Protein AF-A0A813X454-F1 (afdb_monomer)

Secondary structure (DSSP, 8-state):
--B--TT-EEEEEETTEEEEEE--TT-EEEETTEEEE-GGGTTPBTT-EEEEETTEEEEE-HHHHHHHHSPP----TT--S-STT----HHHHB-S-HHHHHHHHHTT--HHHHHHHHHHTBTTGGG-

Organism: NCBI:txid433720

Radius of gyration: 19.15 Å; Cα contacts (8 Å, |Δi|>4): 149; chains: 1; bounding box: 45×25×52 Å

Mean predicted aligned error: 7.12 Å

Structure (mmCIF, N/CA/C/O backbone):
data_AF-A0A813X454-F1
#
_entry.id   AF-A0A813X454-F1
#
loop_
_atom_site.group_PDB
_atom_site.id
_atom_site.type_symbol
_atom_site.label_atom_id
_atom_site.label_alt_id
_atom_site.label_comp_id
_atom_site.label_asym_id
_atom_site.label_entity_id
_atom_site.label_seq_id
_atom_site.pdbx_PDB_ins_code
_atom_site.Cartn_x
_atom_site.Cartn_y
_atom_site.Cartn_z
_atom_site.occupancy
_atom_site.B_iso_or_equiv
_atom_site.auth_seq_id
_atom_site.auth_comp_id
_atom_site.auth_asym_id
_atom_site.auth_atom_id
_atom_site.pdbx_PDB_model_num
ATOM 1 N N . MET A 1 1 ? -26.165 -0.621 9.685 1.00 60.69 1 MET A N 1
ATOM 2 C CA . MET A 1 1 ? -25.047 -1.576 9.517 1.00 60.69 1 MET A CA 1
ATOM 3 C C . MET A 1 1 ? -24.257 -1.606 10.811 1.00 60.69 1 MET A C 1
ATOM 5 O O . MET A 1 1 ? -24.179 -0.567 11.456 1.00 60.69 1 MET A O 1
ATOM 9 N N . ALA A 1 2 ? -23.759 -2.770 11.229 1.00 81.25 2 ALA A N 1
ATOM 10 C CA . ALA A 1 2 ? -22.902 -2.858 12.408 1.00 81.25 2 ALA A CA 1
ATOM 11 C C . ALA A 1 2 ? -21.580 -2.125 12.134 1.00 81.25 2 ALA A C 1
ATOM 13 O O . ALA A 1 2 ? -21.045 -2.217 11.028 1.00 81.25 2 ALA A O 1
ATOM 14 N N . THR A 1 3 ? -21.100 -1.370 13.117 1.00 92.00 3 THR A N 1
ATOM 15 C CA . THR A 1 3 ? -19.813 -0.673 13.068 1.00 92.00 3 THR A CA 1
ATOM 16 C C . THR A 1 3 ? -18.837 -1.329 14.030 1.00 92.00 3 THR A C 1
ATOM 18 O O . THR A 1 3 ? -19.251 -1.891 15.047 1.00 92.00 3 THR A O 1
ATOM 21 N N . PHE A 1 4 ? -17.547 -1.253 13.716 1.00 93.31 4 PHE A N 1
ATOM 22 C CA . PHE A 1 4 ? -16.503 -1.814 14.564 1.00 93.31 4 PHE A CA 1
ATOM 23 C C . PHE A 1 4 ? -16.272 -0.980 15.827 1.00 93.31 4 PHE A C 1
ATOM 25 O O . PHE A 1 4 ? -16.259 0.253 15.783 1.00 93.31 4 PHE A O 1
ATOM 32 N N . LYS A 1 5 ? -16.032 -1.649 16.954 1.00 94.00 5 LYS A N 1
ATOM 33 C CA . LYS A 1 5 ? -15.680 -1.042 18.243 1.00 94.00 5 LYS A CA 1
ATOM 34 C C . LYS A 1 5 ? -14.314 -1.525 18.727 1.00 94.00 5 LYS A C 1
ATOM 36 O O . LYS A 1 5 ? -13.760 -2.506 18.234 1.00 94.00 5 LYS A O 1
ATOM 41 N N . ASP A 1 6 ? -13.763 -0.827 19.719 1.00 94.50 6 ASP A N 1
ATOM 42 C CA . ASP A 1 6 ? -12.558 -1.300 20.406 1.00 94.50 6 ASP A CA 1
ATOM 43 C C . ASP A 1 6 ? -12.820 -2.660 21.071 1.00 94.50 6 ASP A C 1
ATOM 45 O O . ASP A 1 6 ? -13.810 -2.836 21.780 1.00 94.50 6 ASP A O 1
ATOM 49 N N . GLY A 1 7 ? -11.924 -3.618 20.838 1.00 94.06 7 GLY A N 1
ATOM 50 C CA . GLY A 1 7 ? -12.016 -4.985 21.341 1.00 94.06 7 GLY A CA 1
ATOM 51 C C . GLY A 1 7 ? -12.668 -5.982 20.380 1.00 94.06 7 GLY A C 1
ATOM 52 O O . GLY A 1 7 ? -12.481 -7.188 20.585 1.00 94.06 7 GLY A O 1
ATOM 53 N N . ASP A 1 8 ? -13.351 -5.512 19.332 1.00 94.56 8 ASP A N 1
ATOM 54 C CA . ASP A 1 8 ? -13.962 -6.375 18.321 1.00 94.56 8 ASP A CA 1
ATOM 55 C C . ASP A 1 8 ? -12.901 -7.126 17.510 1.00 94.56 8 ASP A C 1
ATOM 57 O O . ASP A 1 8 ? -11.756 -6.688 17.357 1.00 94.56 8 ASP A O 1
ATOM 61 N N . HIS A 1 9 ? -13.295 -8.278 16.974 1.00 94.12 9 HIS A N 1
ATOM 62 C CA . HIS A 1 9 ? -12.476 -9.029 16.032 1.00 94.12 9 HIS A CA 1
ATOM 63 C C . HIS A 1 9 ? -12.929 -8.706 14.613 1.00 94.12 9 HIS A C 1
ATOM 65 O O . HIS A 1 9 ? -14.122 -8.731 14.318 1.00 94.12 9 HIS A O 1
ATOM 71 N N . ALA A 1 10 ? -11.968 -8.423 13.743 1.00 93.12 10 ALA A N 1
ATOM 72 C CA . ALA A 1 10 ? -12.207 -8.119 12.344 1.00 93.12 10 ALA A CA 1
ATOM 73 C C . ALA A 1 10 ? -11.348 -9.006 11.446 1.00 93.12 10 ALA A C 1
ATOM 75 O O . ALA A 1 10 ? -10.276 -9.488 11.830 1.00 93.12 10 ALA A O 1
ATOM 76 N N . VAL A 1 11 ? -11.843 -9.208 10.232 1.00 93.56 11 VAL A N 1
ATOM 77 C CA . VAL A 1 11 ? -11.144 -9.919 9.171 1.00 93.56 11 VAL A CA 1
ATOM 78 C C . VAL A 1 11 ? -10.575 -8.878 8.219 1.00 93.56 11 VAL A C 1
ATOM 80 O O . VAL A 1 11 ? -11.319 -8.122 7.605 1.00 93.56 11 VAL A O 1
ATOM 83 N N . LEU A 1 12 ? -9.250 -8.828 8.107 1.00 91.94 12 LEU A N 1
ATOM 84 C CA . LEU A 1 12 ? -8.569 -7.991 7.128 1.00 91.94 12 LEU A CA 1
ATOM 85 C C . LEU A 1 12 ? -8.222 -8.840 5.912 1.00 91.94 12 LEU A C 1
ATOM 87 O O . LEU A 1 12 ? -7.500 -9.831 6.038 1.00 91.94 12 LEU A O 1
ATOM 91 N N . THR A 1 13 ? -8.712 -8.424 4.749 1.00 90.25 13 THR A N 1
ATOM 92 C CA . THR A 1 13 ? -8.408 -9.050 3.461 1.00 90.25 13 THR A CA 1
ATOM 93 C C . THR A 1 13 ? -7.558 -8.096 2.634 1.00 90.25 13 THR A C 1
ATOM 95 O O . THR A 1 13 ? -7.928 -6.942 2.430 1.00 90.25 13 THR A O 1
ATOM 98 N N . CYS A 1 14 ? -6.402 -8.573 2.183 1.00 86.25 14 CYS A N 1
ATOM 99 C CA . CYS A 1 14 ? -5.477 -7.852 1.319 1.00 86.25 14 CYS A CA 1
ATOM 100 C C . CYS A 1 14 ? -5.090 -8.787 0.171 1.00 86.25 14 CYS A C 1
ATOM 102 O O . CYS A 1 14 ? -4.355 -9.759 0.381 1.00 86.25 14 CYS A O 1
ATOM 104 N N . ASN A 1 15 ? -5.615 -8.508 -1.024 1.00 79.88 15 ASN A N 1
ATOM 105 C CA . ASN A 1 15 ? -5.582 -9.417 -2.174 1.00 79.88 15 ASN A CA 1
ATOM 106 C C . ASN A 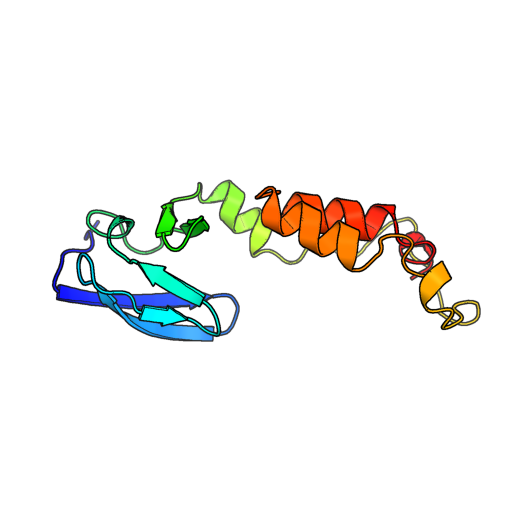1 15 ? -6.116 -10.806 -1.765 1.00 79.88 15 ASN A C 1
ATOM 108 O O . ASN A 1 15 ? -7.160 -10.894 -1.122 1.00 79.88 15 ASN A O 1
ATOM 112 N N . ASP A 1 16 ? -5.366 -11.873 -2.041 1.00 82.25 16 ASP A N 1
ATOM 113 C CA . ASP A 1 16 ? -5.758 -13.259 -1.742 1.00 82.25 16 ASP A CA 1
ATOM 114 C C . ASP A 1 16 ? -5.435 -13.699 -0.303 1.00 82.25 16 ASP A C 1
ATOM 116 O O . ASP A 1 16 ? -5.485 -14.884 0.030 1.00 82.25 16 ASP A O 1
ATOM 120 N N . ARG A 1 17 ? -5.036 -12.763 0.568 1.00 85.50 17 ARG A N 1
ATOM 121 C CA . ARG A 1 17 ? -4.601 -13.062 1.937 1.00 85.50 17 ARG A CA 1
ATOM 122 C C . ARG A 1 17 ? -5.568 -12.481 2.947 1.00 85.50 17 ARG A C 1
ATOM 124 O O . ARG A 1 17 ? -5.924 -11.306 2.892 1.00 85.50 17 ARG A O 1
ATOM 131 N N . THR A 1 18 ? -5.909 -13.300 3.932 1.00 91.00 18 THR A N 1
ATOM 132 C CA . THR A 1 18 ? -6.850 -12.939 4.988 1.00 91.00 18 THR A CA 1
ATOM 133 C C . THR A 1 18 ? -6.217 -13.144 6.356 1.00 91.00 18 THR A C 1
ATOM 135 O O . THR A 1 18 ? -5.559 -14.153 6.608 1.00 91.00 18 THR A O 1
ATOM 138 N N . LYS A 1 19 ? -6.418 -12.184 7.260 1.00 91.62 19 LYS A N 1
ATOM 139 C CA . LYS A 1 19 ? -5.914 -12.239 8.632 1.00 91.62 19 LYS A CA 1
ATOM 140 C C . LYS A 1 19 ? -6.984 -11.790 9.617 1.00 91.62 19 LYS A C 1
ATOM 142 O O . LYS A 1 19 ? -7.577 -10.728 9.457 1.00 91.62 19 LYS A O 1
ATOM 147 N N . ILE A 1 20 ? -7.188 -12.584 10.664 1.00 93.62 20 ILE A N 1
ATOM 148 C CA . ILE A 1 20 ? -8.058 -12.221 11.785 1.00 93.62 20 ILE A CA 1
ATOM 149 C C . ILE A 1 20 ? -7.244 -11.384 12.768 1.00 93.62 20 ILE A C 1
ATOM 151 O O . ILE A 1 20 ? -6.135 -11.766 13.155 1.00 93.62 20 ILE A O 1
ATOM 155 N N . VAL A 1 21 ? -7.784 -10.237 13.162 1.00 94.06 21 VAL A N 1
ATOM 156 C CA . VAL A 1 21 ? -7.133 -9.296 14.075 1.00 94.06 21 VAL A CA 1
ATOM 157 C C . VAL A 1 21 ? -8.129 -8.798 15.111 1.00 94.06 21 VAL A C 1
ATOM 159 O O . VAL A 1 21 ? -9.328 -8.737 14.852 1.00 94.06 21 VAL A O 1
ATOM 162 N N . GLN A 1 22 ? -7.632 -8.424 16.288 1.00 94.62 22 GLN A N 1
ATOM 163 C CA . GLN A 1 22 ? -8.431 -7.696 17.267 1.00 94.62 22 GLN A CA 1
ATOM 164 C C . GLN A 1 22 ? -8.185 -6.197 17.097 1.00 94.62 22 GLN A C 1
ATOM 166 O O . GLN A 1 22 ? -7.033 -5.757 17.116 1.00 94.62 22 GLN A O 1
ATOM 171 N N . ILE A 1 23 ? -9.257 -5.421 16.958 1.00 94.06 23 ILE A N 1
ATOM 172 C CA . ILE A 1 23 ? -9.200 -3.962 16.876 1.00 94.06 23 ILE A CA 1
ATOM 173 C C . ILE A 1 23 ? -8.899 -3.428 18.272 1.00 94.06 23 ILE A C 1
ATOM 175 O O . ILE A 1 23 ? -9.631 -3.700 19.224 1.00 94.06 23 ILE A O 1
ATOM 179 N N . ARG A 1 24 ? -7.791 -2.701 18.406 1.00 94.50 24 ARG A N 1
ATOM 180 C CA . ARG A 1 24 ? -7.352 -2.097 19.664 1.00 94.50 24 ARG A CA 1
ATOM 181 C C . ARG A 1 24 ? -6.759 -0.724 19.400 1.00 94.50 24 ARG A C 1
ATOM 183 O O . ARG A 1 24 ? -5.895 -0.607 18.531 1.00 94.50 24 ARG A O 1
ATOM 190 N N . LYS A 1 25 ? -7.181 0.275 20.174 1.00 92.69 25 LYS A N 1
ATOM 191 C CA . LYS A 1 25 ? -6.567 1.607 20.128 1.00 92.69 25 LYS A CA 1
ATOM 192 C C . LYS A 1 25 ? -5.104 1.573 20.551 1.00 92.69 25 LYS A C 1
ATOM 194 O O . LYS A 1 25 ? -4.740 0.802 21.439 1.00 92.69 25 LYS A O 1
ATOM 199 N N . GLU A 1 26 ? -4.282 2.390 19.897 1.00 90.25 26 GLU A N 1
ATOM 200 C CA . GLU A 1 26 ? -2.856 2.612 20.180 1.00 90.25 26 GLU A CA 1
ATOM 201 C C . GLU A 1 26 ? -1.992 1.337 20.166 1.00 90.25 26 GLU A C 1
ATOM 203 O O . GLU A 1 26 ? -0.807 1.355 20.514 1.00 90.25 26 GLU A O 1
ATOM 208 N N . ARG A 1 27 ? -2.555 0.207 19.719 1.00 93.06 27 ARG A N 1
ATOM 209 C CA . ARG A 1 27 ? -1.873 -1.079 19.653 1.00 93.06 27 ARG A CA 1
ATOM 210 C C . ARG A 1 27 ? -1.539 -1.396 18.201 1.00 93.06 27 ARG A C 1
ATOM 212 O O . ARG A 1 27 ? -2.436 -1.723 17.423 1.00 93.06 27 ARG A O 1
ATOM 219 N N . PRO A 1 28 ? -0.251 -1.382 17.834 1.00 93.81 28 PRO A N 1
ATOM 220 C CA . PRO A 1 28 ? 0.135 -1.739 16.489 1.00 93.81 28 PRO A CA 1
ATOM 221 C C . PRO A 1 28 ? 0.007 -3.247 16.271 1.00 93.81 28 PRO A C 1
ATOM 223 O O . PRO A 1 28 ? 0.297 -4.055 17.159 1.00 93.81 28 PRO A O 1
ATOM 226 N N . ILE A 1 29 ? -0.339 -3.621 15.048 1.00 93.12 29 ILE A N 1
ATOM 227 C CA . ILE A 1 29 ? -0.228 -4.986 14.546 1.00 93.12 29 ILE A CA 1
ATOM 228 C C . ILE A 1 29 ? 0.720 -5.020 13.350 1.00 93.12 29 ILE A C 1
ATOM 230 O O . ILE A 1 29 ? 0.955 -4.009 12.690 1.00 93.12 29 ILE A O 1
ATOM 234 N N . PHE A 1 30 ? 1.262 -6.198 13.060 1.00 90.62 30 PHE A N 1
ATOM 235 C CA . PHE A 1 30 ? 2.044 -6.412 11.849 1.00 90.62 30 PHE A CA 1
ATOM 236 C C . PHE A 1 30 ? 1.183 -7.070 10.777 1.00 90.62 30 PHE A C 1
ATOM 238 O O . PHE A 1 30 ? 0.607 -8.142 11.005 1.00 90.62 30 PHE A O 1
ATOM 245 N N . ILE A 1 31 ? 1.118 -6.436 9.611 1.00 86.38 31 ILE A N 1
ATOM 246 C CA . ILE A 1 31 ? 0.629 -7.042 8.373 1.00 86.38 31 ILE A CA 1
ATOM 247 C C . ILE A 1 31 ? 1.807 -7.075 7.414 1.00 86.38 31 ILE A C 1
ATOM 249 O O . ILE A 1 31 ? 2.349 -6.034 7.047 1.00 86.38 31 ILE A O 1
ATOM 253 N N . ASP A 1 32 ? 2.236 -8.283 7.060 1.00 83.88 32 ASP A N 1
ATOM 254 C CA . ASP A 1 32 ? 3.489 -8.525 6.348 1.00 83.88 32 ASP A CA 1
ATOM 255 C C . ASP A 1 32 ? 4.683 -7.841 7.032 1.00 83.88 32 ASP A C 1
ATOM 257 O O . ASP A 1 32 ? 5.002 -8.139 8.182 1.00 83.88 32 ASP A O 1
ATOM 261 N N . LYS A 1 33 ? 5.336 -6.914 6.324 1.00 85.81 33 LYS A N 1
ATOM 262 C CA . LYS A 1 33 ? 6.486 -6.135 6.794 1.00 85.81 33 LYS A CA 1
ATOM 263 C C . LYS A 1 33 ? 6.079 -4.776 7.381 1.00 85.81 33 LYS A C 1
ATOM 265 O O . LYS A 1 33 ? 6.944 -4.014 7.801 1.00 85.81 33 LYS A O 1
ATOM 270 N N . ASN A 1 34 ? 4.780 -4.468 7.424 1.00 87.94 34 ASN A N 1
ATOM 271 C CA . ASN A 1 34 ? 4.266 -3.167 7.836 1.00 87.94 34 ASN A CA 1
ATOM 272 C C . ASN A 1 34 ? 3.732 -3.207 9.270 1.00 87.94 34 ASN A C 1
ATOM 274 O O . ASN A 1 34 ? 2.868 -4.018 9.608 1.00 87.94 34 ASN A O 1
ATOM 278 N N . LYS A 1 35 ? 4.221 -2.284 10.102 1.00 93.00 35 LYS A N 1
ATOM 279 C CA . LYS A 1 35 ? 3.650 -1.980 11.418 1.00 93.00 35 LYS A CA 1
ATOM 280 C C . LYS A 1 35 ? 2.496 -1.001 11.223 1.00 93.00 35 LYS A C 1
ATOM 282 O O . LYS A 1 35 ? 2.742 0.103 10.742 1.00 93.00 35 LYS A O 1
ATOM 287 N N . ILE A 1 36 ? 1.281 -1.393 11.597 1.00 93.88 36 ILE A N 1
ATOM 288 C CA . ILE A 1 36 ? 0.069 -0.608 11.344 1.00 93.88 36 ILE A CA 1
ATOM 289 C C . ILE A 1 36 ? -0.795 -0.437 12.595 1.00 93.88 36 ILE A C 1
ATOM 291 O O . ILE A 1 36 ? -0.789 -1.294 13.477 1.00 93.88 36 ILE A O 1
ATOM 295 N N . TYR A 1 37 ? -1.570 0.638 12.628 1.00 94.62 37 TYR A N 1
ATOM 296 C CA . TYR A 1 37 ? -2.507 1.014 13.679 1.00 94.62 37 TYR A CA 1
ATOM 297 C C . TYR A 1 37 ? -3.946 0.955 13.146 1.00 94.62 37 TYR A C 1
ATOM 299 O O . TYR A 1 37 ? -4.227 1.431 12.044 1.00 94.62 37 TYR A O 1
ATOM 307 N N . LEU A 1 38 ? -4.851 0.343 13.919 1.00 93.44 38 LEU A N 1
ATOM 308 C CA . LEU A 1 38 ? -6.248 0.097 13.524 1.00 93.44 38 LEU A CA 1
ATOM 309 C C . LEU A 1 38 ? -7.233 1.121 14.109 1.00 93.44 38 LEU A C 1
ATOM 311 O O . LEU A 1 38 ? -8.442 0.951 13.971 1.00 93.44 38 LEU A O 1
ATOM 315 N N . ASP A 1 39 ? -6.735 2.176 14.755 1.00 92.25 39 ASP A N 1
ATOM 316 C CA . ASP A 1 39 ? -7.540 3.194 15.443 1.00 92.25 39 ASP A CA 1
ATOM 317 C C . ASP A 1 39 ? -8.642 3.786 14.557 1.00 92.25 39 ASP A C 1
ATOM 319 O O . ASP A 1 39 ? -9.760 4.016 15.012 1.00 92.25 39 ASP A O 1
ATOM 323 N N . HIS A 1 40 ? -8.336 3.981 13.275 1.00 91.50 40 HIS A N 1
ATOM 324 C CA . HIS A 1 40 ? -9.220 4.605 12.291 1.00 91.50 40 HIS A CA 1
ATOM 325 C C . HIS A 1 40 ? -10.300 3.664 11.731 1.00 91.50 40 HIS A C 1
ATOM 327 O O . HIS A 1 40 ? -11.178 4.120 11.009 1.00 91.50 40 HIS A O 1
ATOM 333 N N . ILE A 1 41 ? -10.260 2.363 12.045 1.00 91.81 41 ILE A N 1
ATOM 334 C CA . ILE A 1 41 ? -11.339 1.423 11.685 1.00 91.81 41 ILE A CA 1
ATOM 335 C C . ILE A 1 41 ? -12.496 1.520 12.687 1.00 91.81 41 ILE A C 1
ATOM 337 O O . ILE A 1 41 ? -13.625 1.125 12.394 1.00 91.81 41 ILE A O 1
ATOM 341 N N . ILE A 1 42 ? -12.245 2.042 13.888 1.00 92.88 42 ILE A N 1
ATOM 342 C CA . ILE A 1 42 ? -13.279 2.164 14.913 1.00 92.88 42 ILE A CA 1
ATOM 343 C C . ILE A 1 42 ? -14.364 3.124 14.412 1.00 92.88 42 ILE A C 1
ATOM 345 O O . ILE A 1 42 ? -14.076 4.240 13.991 1.00 92.88 42 ILE A O 1
ATOM 349 N N . ASN A 1 43 ? -15.620 2.696 14.533 1.00 91.44 43 ASN A N 1
ATOM 350 C CA . ASN A 1 43 ? -16.834 3.324 14.002 1.00 91.44 43 ASN A CA 1
ATOM 351 C C . ASN A 1 43 ? -17.060 3.172 12.492 1.00 91.44 43 ASN A C 1
ATOM 353 O O . ASN A 1 43 ? -18.085 3.641 11.999 1.00 91.44 43 ASN A O 1
ATOM 357 N N . GLU A 1 44 ? -16.184 2.474 11.774 1.00 92.25 44 GLU A N 1
ATOM 358 C CA . GLU A 1 44 ? -16.406 2.165 10.364 1.00 92.25 44 GLU A CA 1
ATOM 359 C C . GLU A 1 44 ? -17.276 0.919 10.188 1.00 92.25 44 GLU A C 1
ATOM 361 O O . GLU A 1 44 ? -17.335 0.040 11.055 1.00 92.25 44 GLU A O 1
ATOM 366 N N . SER A 1 45 ? -17.992 0.859 9.064 1.00 91.69 45 SER A N 1
ATOM 367 C CA . SER A 1 45 ? -18.824 -0.289 8.703 1.00 91.69 45 SER A CA 1
ATOM 368 C C . SER A 1 45 ? -17.995 -1.418 8.104 1.00 91.69 45 SER A C 1
ATOM 370 O O . SER A 1 45 ? -16.988 -1.178 7.430 1.00 91.69 45 SER A O 1
ATOM 372 N N . ASP A 1 46 ? -18.479 -2.644 8.277 1.00 89.94 46 ASP A N 1
ATOM 373 C CA . ASP A 1 46 ? -17.951 -3.805 7.564 1.00 89.94 46 ASP A CA 1
ATOM 374 C C . ASP A 1 46 ? -17.978 -3.602 6.034 1.00 89.94 46 ASP A C 1
ATOM 376 O O . ASP A 1 46 ? -18.816 -2.867 5.503 1.00 89.94 46 ASP A O 1
ATOM 380 N N . GLY A 1 47 ? -17.019 -4.213 5.337 1.00 88.94 47 GLY A N 1
ATOM 381 C CA . GLY A 1 47 ? -16.822 -4.049 3.891 1.00 88.94 47 GLY A CA 1
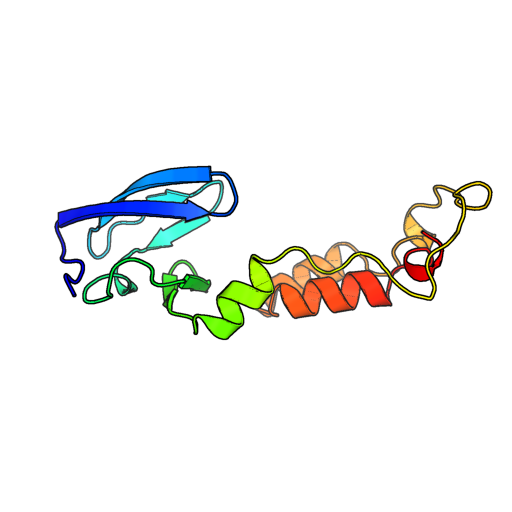ATOM 382 C C . GLY A 1 47 ? -16.199 -2.714 3.453 1.00 88.94 47 GLY A C 1
ATOM 383 O O . GLY A 1 47 ? -16.165 -2.424 2.256 1.00 88.94 47 GLY A O 1
ATOM 384 N N . SER A 1 48 ? -15.713 -1.889 4.387 1.00 91.69 48 SER A N 1
ATOM 385 C CA . SER A 1 48 ? -14.975 -0.658 4.065 1.00 91.69 48 SER A CA 1
ATOM 386 C C . SER A 1 48 ? -13.559 -0.955 3.561 1.00 91.69 48 SER A C 1
ATOM 388 O O . SER A 1 48 ? -12.917 -1.909 3.999 1.00 91.69 48 SER A O 1
ATOM 390 N N . TYR A 1 49 ? -13.051 -0.097 2.675 1.00 92.19 49 TYR A N 1
ATOM 391 C CA . TYR A 1 49 ? -11.700 -0.196 2.125 1.00 92.19 49 TYR A CA 1
ATOM 392 C C . TYR A 1 49 ? -10.787 0.854 2.750 1.00 92.19 49 TYR A C 1
ATOM 394 O O . TYR A 1 49 ? -11.205 1.984 3.010 1.00 92.19 49 TYR A O 1
ATOM 402 N N . PHE A 1 50 ? -9.528 0.481 2.965 1.00 91.62 50 PHE A N 1
ATOM 403 C CA . PHE A 1 50 ? -8.538 1.333 3.608 1.00 91.62 50 PHE A CA 1
ATOM 404 C C . PHE A 1 50 ? -7.208 1.269 2.865 1.00 91.62 50 PHE A C 1
ATOM 406 O O . PHE A 1 50 ? -6.801 0.212 2.386 1.00 91.62 50 PHE A O 1
ATOM 413 N N . GLU A 1 51 ? -6.512 2.397 2.833 1.00 90.00 51 GLU A N 1
ATOM 414 C CA . GLU A 1 51 ? -5.145 2.524 2.346 1.00 90.00 51 GLU A CA 1
ATOM 415 C C . GLU A 1 51 ? -4.205 2.784 3.527 1.00 90.00 51 GLU A C 1
ATOM 417 O O . GLU A 1 51 ? -4.526 3.539 4.448 1.00 90.00 51 GLU A O 1
ATOM 422 N N . LEU A 1 52 ? -3.029 2.160 3.508 1.00 89.19 52 LEU A N 1
ATOM 423 C CA . LEU A 1 52 ? -2.013 2.379 4.529 1.00 89.19 52 LEU A CA 1
ATOM 424 C C . LEU A 1 52 ? -1.261 3.690 4.262 1.00 89.19 52 LEU A C 1
ATOM 426 O O . LEU A 1 52 ? -0.517 3.782 3.290 1.00 89.19 52 LEU A O 1
ATOM 430 N N . LYS A 1 53 ? -1.389 4.667 5.165 1.00 87.19 53 LYS A N 1
ATOM 431 C CA . LYS A 1 53 ? -0.647 5.939 5.142 1.00 87.19 53 LYS A CA 1
ATOM 432 C C . LYS A 1 53 ? 0.032 6.164 6.480 1.00 87.19 53 LYS A C 1
ATOM 434 O O . LYS A 1 53 ? -0.624 6.111 7.511 1.00 87.19 53 LYS A O 1
ATOM 439 N N . GLU A 1 54 ? 1.349 6.362 6.476 1.00 84.62 54 GLU A N 1
ATOM 440 C CA . GLU A 1 54 ? 2.132 6.671 7.687 1.00 84.62 54 GLU A CA 1
ATOM 441 C C . GLU A 1 54 ? 1.855 5.733 8.882 1.00 84.62 54 GLU A C 1
ATOM 443 O O . GLU A 1 54 ? 1.890 6.148 10.035 1.00 84.62 54 GLU A O 1
ATOM 448 N N . ARG A 1 55 ? 1.620 4.436 8.614 1.00 89.12 55 ARG A N 1
ATOM 449 C CA . ARG A 1 55 ? 1.256 3.383 9.596 1.00 89.12 55 ARG A CA 1
ATOM 450 C C . ARG A 1 55 ? -0.202 3.380 10.062 1.00 89.12 55 ARG A C 1
ATOM 452 O O . ARG A 1 55 ? -0.559 2.520 10.860 1.00 89.12 55 ARG A O 1
ATOM 459 N N . HIS A 1 56 ? -1.054 4.250 9.549 1.00 89.81 56 HIS A N 1
ATOM 460 C CA . HIS A 1 56 ? -2.483 4.271 9.842 1.00 89.81 56 HIS A CA 1
ATOM 461 C C . HIS A 1 56 ? -3.291 3.792 8.635 1.00 89.81 56 HIS A C 1
ATOM 463 O O . HIS A 1 56 ? -2.927 4.036 7.486 1.00 89.81 56 HIS A O 1
ATOM 469 N N . LEU A 1 57 ? -4.393 3.089 8.892 1.00 90.19 57 LEU A N 1
ATOM 470 C CA . LEU A 1 57 ? -5.346 2.724 7.847 1.00 90.19 57 LEU A CA 1
ATOM 471 C C . LEU A 1 57 ? -6.319 3.881 7.625 1.00 90.19 57 LEU A C 1
ATOM 473 O O . LEU A 1 57 ? -7.157 4.168 8.471 1.00 90.19 57 LEU A O 1
ATOM 477 N N . CYS A 1 58 ? -6.203 4.562 6.493 1.00 90.56 58 CYS A N 1
ATOM 478 C CA . CYS A 1 58 ? -7.085 5.660 6.119 1.00 90.56 58 CYS A CA 1
ATOM 479 C C . CYS A 1 58 ? -8.168 5.137 5.182 1.00 90.56 58 CYS A C 1
ATOM 481 O O . CYS A 1 58 ? -7.859 4.488 4.183 1.00 90.56 58 CYS A O 1
ATOM 483 N N . LYS A 1 59 ? -9.436 5.406 5.500 1.00 91.69 59 LYS A N 1
ATOM 484 C CA . LYS A 1 59 ? -10.558 4.985 4.661 1.00 91.69 59 LYS A CA 1
ATOM 485 C C . LYS A 1 59 ? -10.446 5.615 3.274 1.00 91.69 59 LYS A C 1
ATOM 487 O O . LYS A 1 59 ? -10.137 6.800 3.156 1.00 91.69 59 LYS A O 1
ATOM 492 N N . ILE A 1 60 ? -10.726 4.821 2.249 1.00 91.25 60 ILE A N 1
ATOM 493 C CA . ILE A 1 60 ? -10.804 5.273 0.860 1.00 91.25 60 ILE A CA 1
ATOM 494 C C . ILE A 1 60 ? -12.190 4.988 0.288 1.00 91.25 60 ILE A C 1
ATOM 496 O O . ILE A 1 60 ? -12.916 4.111 0.766 1.00 91.25 60 ILE A O 1
ATOM 500 N N . ASP A 1 61 ? -12.555 5.733 -0.752 1.00 90.62 61 ASP A N 1
ATOM 501 C CA . ASP A 1 61 ? -13.812 5.518 -1.455 1.00 90.62 61 ASP A CA 1
ATOM 502 C C . ASP A 1 61 ? -13.855 4.133 -2.102 1.00 90.62 61 ASP A C 1
ATOM 504 O O . ASP A 1 61 ? -12.881 3.657 -2.690 1.00 90.62 61 ASP A O 1
ATOM 508 N N . THR A 1 62 ? -15.026 3.499 -2.064 1.00 86.94 62 THR A N 1
ATOM 509 C CA . THR A 1 62 ? -15.233 2.174 -2.661 1.00 86.94 62 THR A CA 1
ATOM 510 C C . THR A 1 62 ? -14.941 2.159 -4.163 1.00 86.94 62 THR A C 1
ATOM 512 O O . THR A 1 62 ? -14.458 1.154 -4.674 1.00 86.94 62 THR A O 1
ATOM 515 N N . SER A 1 63 ? -15.216 3.249 -4.885 1.00 85.44 63 SER A N 1
ATOM 516 C CA . SER A 1 63 ? -14.885 3.371 -6.312 1.00 85.44 63 SER A CA 1
ATOM 517 C C . SER A 1 63 ? -13.374 3.354 -6.547 1.00 85.44 63 SER A C 1
ATOM 519 O O . SER A 1 63 ? -12.899 2.600 -7.392 1.00 85.44 63 SER A O 1
ATOM 521 N N . GLN A 1 64 ? -12.617 4.119 -5.755 1.00 83.25 64 GLN A N 1
ATOM 522 C CA . GLN A 1 64 ? -11.155 4.142 -5.813 1.00 83.25 64 GLN A CA 1
ATOM 523 C C . GLN A 1 64 ? -10.574 2.771 -5.460 1.00 83.25 64 GLN A C 1
ATOM 525 O O . GLN A 1 64 ? -9.727 2.259 -6.182 1.00 83.25 64 GLN A O 1
ATOM 530 N N . ALA A 1 65 ? -11.083 2.134 -4.405 1.00 84.38 65 ALA A N 1
ATOM 531 C CA . ALA A 1 65 ? -10.640 0.806 -3.999 1.00 84.38 65 ALA A CA 1
ATOM 532 C C . ALA A 1 65 ? -10.901 -0.256 -5.074 1.00 84.38 65 ALA A C 1
ATOM 534 O O . ALA A 1 65 ? -10.039 -1.080 -5.363 1.00 84.38 65 ALA A O 1
ATOM 535 N N . LYS A 1 66 ? -12.072 -0.217 -5.716 1.00 82.44 66 LYS A N 1
ATOM 536 C CA . LYS A 1 66 ? -12.411 -1.137 -6.807 1.00 82.44 66 LYS A CA 1
ATOM 537 C C . LYS A 1 66 ? -11.486 -0.991 -8.009 1.00 82.44 66 LYS A C 1
ATOM 539 O O . LYS A 1 66 ? -11.193 -2.003 -8.632 1.00 82.44 66 LYS A O 1
ATOM 544 N N . ASN A 1 67 ? -11.016 0.214 -8.321 1.00 79.00 67 ASN A N 1
ATOM 545 C CA . ASN A 1 67 ? -10.033 0.416 -9.390 1.00 79.00 67 ASN A CA 1
ATOM 546 C C . ASN A 1 67 ? -8.656 -0.169 -9.042 1.00 79.00 67 ASN A C 1
ATOM 548 O O . ASN A 1 67 ? -7.883 -0.456 -9.941 1.00 79.00 67 ASN A O 1
ATOM 552 N N . LEU A 1 68 ? -8.349 -0.348 -7.753 1.00 76.00 68 LEU A N 1
ATOM 553 C CA . LEU A 1 68 ? -7.071 -0.905 -7.298 1.00 76.00 68 LEU A CA 1
ATOM 554 C C . LEU A 1 68 ? -7.070 -2.418 -7.153 1.00 76.00 68 LEU A C 1
ATOM 556 O O . LEU A 1 68 ? -6.011 -3.033 -7.191 1.00 76.00 68 LEU A O 1
ATOM 560 N N . VAL A 1 69 ? -8.244 -3.002 -6.929 1.00 71.19 69 VAL A N 1
ATOM 561 C CA . VAL A 1 69 ? -8.400 -4.445 -6.716 1.00 71.19 69 VAL A CA 1
ATOM 562 C C . VAL A 1 69 ? -8.833 -5.156 -7.998 1.00 71.19 69 VAL A C 1
ATOM 564 O O . VAL A 1 69 ? -8.628 -6.361 -8.122 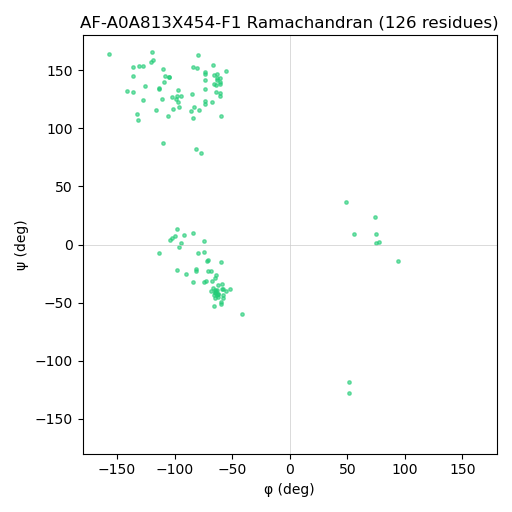1.00 71.19 69 VAL A O 1
ATOM 567 N N . GLN A 1 70 ? -9.430 -4.444 -8.958 1.00 67.94 70 GLN A N 1
ATOM 568 C CA . GLN A 1 70 ? -9.765 -5.044 -10.245 1.00 67.94 70 GLN A CA 1
ATOM 569 C C . GLN A 1 70 ? -8.502 -5.241 -11.089 1.00 67.94 70 GLN A C 1
ATOM 571 O O . GLN A 1 70 ? -7.704 -4.311 -11.196 1.00 67.94 70 GLN A O 1
ATOM 576 N N . PRO A 1 71 ? -8.327 -6.424 -11.703 1.00 59.94 71 PRO A N 1
ATOM 577 C CA . PRO A 1 71 ? -7.324 -6.591 -12.739 1.00 59.94 71 PRO A CA 1
ATOM 578 C C . PRO A 1 71 ? -7.655 -5.635 -13.887 1.00 59.94 71 PRO A C 1
ATOM 580 O O . PRO A 1 71 ? -8.790 -5.586 -14.358 1.00 59.94 71 PRO A O 1
ATOM 583 N N . GLU A 1 72 ? -6.667 -4.849 -14.293 1.00 62.41 72 GLU A N 1
ATOM 584 C CA . GLU A 1 72 ? -6.742 -4.047 -15.506 1.00 62.41 72 GLU A CA 1
ATOM 585 C C . GLU A 1 72 ? -6.851 -4.966 -16.730 1.00 62.41 72 GLU A C 1
ATOM 587 O O . GLU A 1 72 ? -6.188 -6.006 -16.793 1.00 62.41 72 GLU A O 1
ATOM 592 N N . ASP A 1 73 ? -7.722 -4.610 -17.680 1.00 57.91 73 ASP A N 1
ATOM 593 C CA . ASP A 1 73 ? -7.833 -5.321 -18.952 1.00 57.91 73 ASP A CA 1
ATOM 594 C C . ASP A 1 73 ? -6.471 -5.253 -19.654 1.00 57.91 73 ASP A C 1
ATOM 596 O O . ASP A 1 73 ? -6.015 -4.194 -20.081 1.00 57.91 73 ASP A O 1
ATOM 600 N N . THR A 1 74 ? -5.794 -6.397 -19.751 1.00 58.06 74 THR A N 1
ATOM 601 C CA . THR A 1 74 ? -4.425 -6.508 -20.280 1.00 58.06 74 THR A CA 1
ATOM 602 C C . THR A 1 74 ? -4.346 -6.365 -21.801 1.00 58.06 74 THR A C 1
ATOM 604 O O . THR A 1 74 ? -3.266 -6.480 -22.380 1.00 58.06 74 THR A O 1
ATOM 607 N N . SER A 1 75 ? -5.469 -6.104 -22.471 1.00 56.62 75 SER A N 1
ATOM 608 C CA . SER A 1 75 ? -5.518 -5.821 -23.900 1.00 56.62 75 SER A CA 1
ATOM 609 C C . SER A 1 75 ? -5.059 -4.387 -24.166 1.00 56.62 75 SER A C 1
ATOM 611 O O . SER A 1 75 ? -5.870 -3.48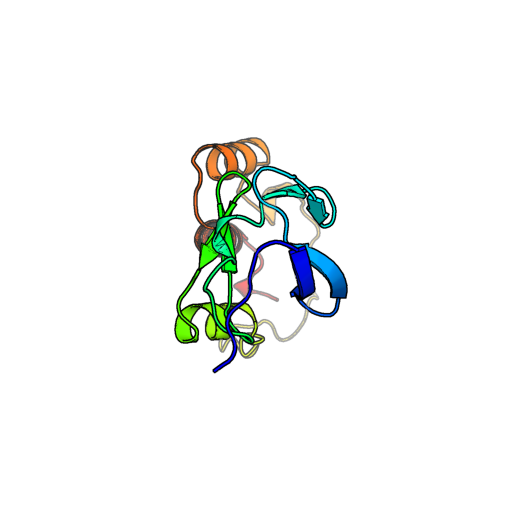4 -24.357 1.00 56.62 75 SER A O 1
ATOM 613 N N . SER A 1 76 ? -3.744 -4.173 -24.162 1.00 61.03 76 SER A N 1
ATOM 614 C CA . SER A 1 76 ? -3.161 -2.994 -24.799 1.00 61.03 76 SER A CA 1
ATOM 615 C C . SER A 1 76 ? -3.229 -3.185 -26.313 1.00 61.03 76 SER A C 1
ATOM 617 O O . SER A 1 76 ? -2.679 -4.154 -26.835 1.00 61.03 76 SER A O 1
ATOM 619 N N . ASP A 1 77 ? -3.854 -2.248 -27.029 1.00 63.53 77 ASP A N 1
ATOM 620 C CA . ASP A 1 77 ? -3.896 -2.246 -28.502 1.00 63.53 77 ASP A CA 1
ATOM 621 C C . ASP A 1 77 ? -2.491 -2.184 -29.141 1.00 63.53 77 ASP A C 1
ATOM 623 O O . ASP A 1 77 ? -2.334 -2.469 -30.328 1.00 63.53 77 ASP A O 1
ATOM 627 N N . ASN A 1 78 ? -1.465 -1.834 -28.355 1.00 65.81 78 ASN A N 1
ATOM 628 C CA . ASN A 1 78 ? -0.073 -1.728 -28.788 1.00 65.81 78 ASN A CA 1
ATOM 629 C C . ASN A 1 78 ? 0.813 -2.902 -28.340 1.00 65.81 78 ASN A C 1
ATOM 631 O O . ASN A 1 78 ? 2.011 -2.849 -28.596 1.00 65.81 78 ASN A O 1
ATOM 635 N N . ALA A 1 79 ? 0.262 -3.929 -27.681 1.00 74.50 79 ALA A N 1
ATOM 636 C CA . ALA A 1 79 ? 1.045 -5.064 -27.189 1.00 74.50 79 ALA A CA 1
ATOM 637 C C . ALA A 1 79 ? 1.763 -5.821 -28.324 1.00 74.50 79 ALA A C 1
ATOM 639 O O . ALA A 1 79 ? 1.237 -6.004 -29.430 1.00 74.50 79 ALA A O 1
ATOM 640 N N . GLY A 1 80 ? 2.977 -6.287 -28.038 1.00 78.06 80 GLY A N 1
ATOM 641 C CA . GLY A 1 80 ? 3.757 -7.130 -28.932 1.00 78.06 80 GLY A CA 1
ATOM 642 C C . GLY A 1 80 ? 3.098 -8.496 -29.134 1.00 78.06 80 GLY A C 1
ATOM 643 O O . GLY A 1 80 ? 2.475 -9.059 -28.241 1.00 78.06 80 GLY A O 1
ATOM 644 N N . GLN A 1 81 ? 3.239 -9.068 -30.331 1.00 83.75 81 GLN A N 1
ATOM 645 C CA . GLN A 1 81 ? 2.729 -10.420 -30.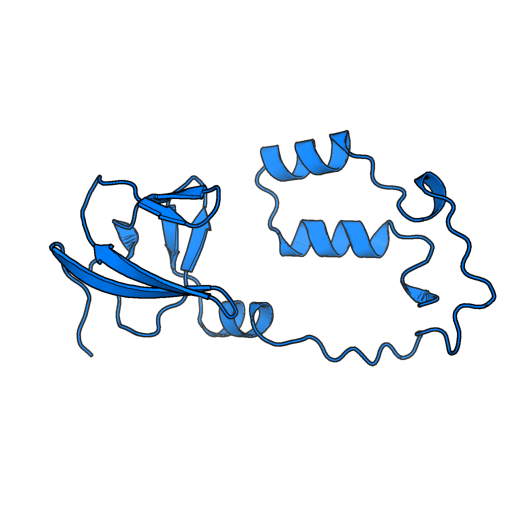606 1.00 83.75 81 GLN A CA 1
ATOM 646 C C . GLN A 1 81 ? 3.670 -11.525 -30.110 1.00 83.75 81 GLN A C 1
ATOM 648 O O . GLN A 1 81 ? 3.244 -12.666 -29.931 1.00 83.75 81 GLN A O 1
ATOM 653 N N . ASP A 1 82 ? 4.956 -11.212 -29.938 1.00 85.94 82 ASP A N 1
ATOM 654 C CA . ASP A 1 82 ? 5.963 -12.157 -29.477 1.00 85.94 82 ASP A CA 1
ATOM 655 C C . ASP A 1 82 ? 7.174 -11.466 -28.832 1.00 85.94 82 ASP A C 1
ATOM 657 O O . ASP A 1 82 ? 7.430 -10.280 -29.033 1.00 85.94 82 ASP A O 1
ATOM 661 N N . ASN A 1 83 ? 7.959 -12.257 -28.098 1.00 89.69 83 ASN A N 1
ATOM 662 C CA . ASN A 1 83 ? 9.098 -11.788 -27.308 1.00 89.69 83 ASN A CA 1
ATOM 663 C C . ASN A 1 83 ? 10.455 -11.957 -28.015 1.00 89.69 83 ASN A C 1
ATOM 665 O O . ASN A 1 83 ? 11.491 -11.859 -27.361 1.00 89.69 83 ASN A O 1
ATOM 669 N N . ARG A 1 84 ? 10.505 -12.244 -29.327 1.00 90.12 84 ARG A N 1
ATOM 670 C CA . ARG A 1 84 ? 11.765 -12.640 -30.000 1.00 90.12 84 ARG A CA 1
ATOM 671 C C . ARG A 1 84 ? 12.834 -11.543 -30.006 1.00 90.12 84 ARG A C 1
ATOM 673 O O . ARG A 1 84 ? 14.017 -11.846 -30.102 1.00 90.12 84 ARG A O 1
ATOM 680 N N . ASN A 1 85 ? 12.395 -10.285 -29.938 1.00 86.06 85 ASN A N 1
ATOM 681 C CA . ASN A 1 85 ? 13.243 -9.091 -29.954 1.00 86.06 85 ASN A CA 1
ATOM 682 C C . ASN A 1 85 ? 13.425 -8.477 -28.555 1.00 86.06 85 ASN A C 1
ATOM 684 O O . ASN A 1 85 ? 13.986 -7.387 -28.440 1.00 86.06 85 ASN A O 1
ATOM 688 N N . LEU A 1 86 ? 12.911 -9.122 -27.501 1.00 87.38 86 LEU A N 1
ATOM 689 C CA . LEU A 1 86 ? 13.119 -8.675 -26.129 1.00 87.38 86 LEU A CA 1
ATOM 690 C C . LEU A 1 86 ? 14.439 -9.253 -25.618 1.00 87.38 86 LEU A C 1
ATOM 692 O O . LEU A 1 86 ? 14.581 -10.465 -25.467 1.00 87.38 86 LEU A O 1
ATOM 696 N N . CYS A 1 87 ? 15.394 -8.370 -25.339 1.00 87.81 87 CYS A N 1
ATOM 697 C CA . CYS A 1 87 ? 16.669 -8.718 -24.724 1.00 87.81 87 CYS A CA 1
ATOM 698 C C . CYS A 1 87 ? 16.679 -8.297 -23.250 1.00 87.81 87 CYS A C 1
ATOM 700 O O . CYS A 1 87 ? 16.138 -7.250 -22.880 1.00 87.81 87 CYS A O 1
ATOM 702 N N . ASP A 1 88 ? 17.318 -9.102 -22.403 1.00 87.06 88 ASP A N 1
ATOM 703 C CA . ASP A 1 88 ? 17.533 -8.753 -21.000 1.00 87.06 88 ASP A CA 1
ATOM 704 C C . ASP A 1 88 ? 18.742 -7.817 -20.859 1.00 87.06 88 ASP A C 1
ATOM 706 O O . ASP A 1 88 ? 19.870 -8.235 -20.599 1.00 87.06 88 ASP A O 1
ATOM 710 N N . GLU A 1 89 ? 18.500 -6.529 -21.092 1.00 82.44 89 GLU A N 1
ATOM 711 C CA . GLU A 1 89 ? 19.466 -5.453 -20.899 1.00 82.44 89 GLU A CA 1
ATOM 712 C C . GLU A 1 89 ? 19.027 -4.614 -19.694 1.00 82.44 89 GLU A C 1
ATOM 714 O O . GLU A 1 89 ? 18.284 -3.642 -19.826 1.00 82.44 89 GLU A O 1
ATOM 719 N N . GLY A 1 90 ? 19.451 -5.026 -18.494 1.00 78.00 90 GLY A N 1
ATOM 720 C CA . GLY A 1 90 ? 18.932 -4.533 -17.208 1.00 78.00 90 GLY A CA 1
ATOM 721 C C . GLY A 1 90 ? 18.687 -3.019 -17.131 1.00 78.00 90 GLY A C 1
ATOM 722 O O . GLY A 1 90 ? 17.550 -2.592 -16.942 1.00 78.00 90 GLY A O 1
ATOM 723 N N . THR A 1 91 ? 19.726 -2.199 -17.322 1.00 73.81 91 THR A N 1
ATOM 724 C CA . THR A 1 91 ? 19.633 -0.726 -17.205 1.00 73.81 91 THR A CA 1
ATOM 725 C C . THR A 1 91 ? 18.853 -0.067 -18.347 1.00 73.81 91 THR A C 1
ATOM 727 O O . THR A 1 91 ? 18.349 1.040 -18.190 1.00 73.81 91 THR A O 1
ATOM 730 N N . VAL A 1 92 ? 18.748 -0.718 -19.507 1.00 76.94 92 VAL A N 1
ATOM 731 C CA . VAL A 1 92 ? 18.045 -0.170 -20.680 1.00 76.94 92 VAL A CA 1
ATOM 732 C C . VAL A 1 92 ? 16.543 -0.450 -20.585 1.00 76.94 92 VAL A C 1
ATOM 734 O O . VAL A 1 92 ? 15.723 0.358 -21.015 1.00 76.94 92 VAL A O 1
ATOM 737 N N . ASN A 1 93 ? 16.169 -1.575 -19.970 1.00 85.94 93 ASN A N 1
ATOM 738 C CA . ASN A 1 93 ? 14.781 -2.015 -19.835 1.00 85.94 93 ASN A CA 1
ATOM 739 C C . ASN A 1 93 ? 13.969 -1.191 -18.823 1.00 85.94 93 ASN A C 1
ATOM 741 O O . ASN A 1 93 ? 12.757 -1.022 -19.009 1.00 85.94 93 ASN A O 1
ATOM 745 N N . GLN A 1 94 ? 14.620 -0.675 -17.778 1.00 90.44 94 GLN A N 1
ATOM 746 C CA . GLN A 1 94 ? 14.043 0.255 -16.810 1.00 90.44 94 GLN A CA 1
ATOM 747 C C . GLN A 1 94 ? 15.009 1.420 -16.592 1.00 90.44 94 GLN A C 1
ATOM 749 O O . GLN A 1 94 ? 16.082 1.246 -16.020 1.00 90.44 94 GLN A O 1
ATOM 754 N N . VAL A 1 95 ? 14.605 2.609 -17.039 1.00 89.81 95 VAL A N 1
ATOM 755 C CA . VAL A 1 95 ? 15.433 3.818 -16.949 1.00 89.81 95 VAL A CA 1
ATOM 756 C C . VAL A 1 95 ? 15.487 4.348 -15.512 1.00 89.81 95 VAL A C 1
ATOM 758 O O . VAL A 1 95 ? 16.503 4.916 -15.108 1.00 89.81 95 VAL A O 1
ATOM 761 N N . LEU A 1 96 ? 14.407 4.162 -14.742 1.00 89.94 96 LEU A N 1
ATOM 762 C CA . LEU A 1 96 ? 14.307 4.622 -13.356 1.00 89.94 96 LEU A CA 1
ATOM 763 C C . LEU A 1 96 ? 15.272 3.841 -12.446 1.00 89.94 96 LEU A C 1
ATOM 765 O O . LEU A 1 96 ? 15.175 2.617 -12.345 1.00 89.94 96 LEU A O 1
ATOM 769 N N . GLN A 1 97 ? 16.170 4.552 -11.763 1.00 91.38 97 GLN A N 1
ATOM 770 C CA . GLN A 1 97 ? 17.150 3.952 -10.853 1.00 91.38 97 GLN A CA 1
ATOM 771 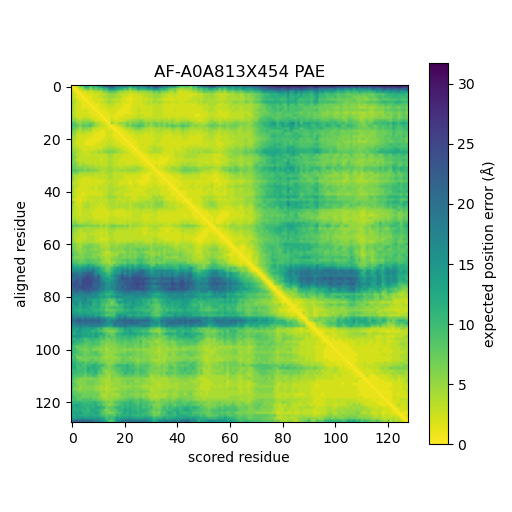C C . GLN A 1 97 ? 16.546 3.618 -9.484 1.00 91.38 97 GLN A C 1
ATOM 773 O O . GLN A 1 97 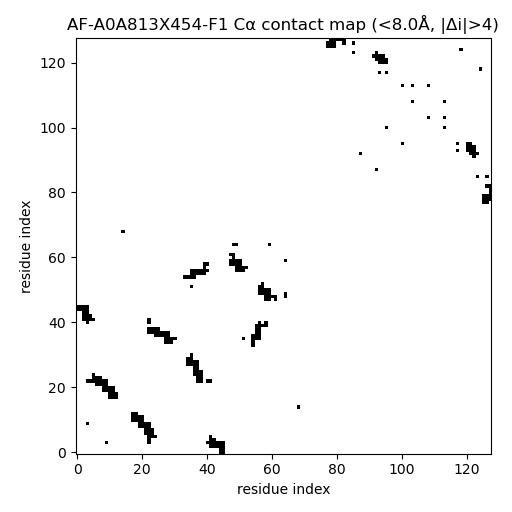? 15.493 4.135 -9.096 1.00 91.38 97 GLN A O 1
ATOM 778 N N . GLN A 1 98 ? 17.233 2.762 -8.721 1.00 92.00 98 GLN A N 1
ATOM 779 C CA . GLN A 1 98 ? 16.794 2.370 -7.380 1.00 92.00 98 GLN A CA 1
ATOM 780 C C . GLN A 1 98 ? 16.650 3.587 -6.456 1.00 92.00 98 GLN A C 1
ATOM 782 O O . GLN A 1 98 ? 15.650 3.700 -5.746 1.00 92.00 98 GLN A O 1
ATOM 787 N N . GLU A 1 99 ? 17.610 4.507 -6.492 1.00 93.31 99 GLU A N 1
ATOM 788 C CA . GLU A 1 99 ? 17.631 5.700 -5.648 1.00 93.31 99 GLU A CA 1
ATOM 789 C C . GLU A 1 99 ? 16.440 6.620 -5.947 1.00 93.31 99 GLU A C 1
ATOM 791 O O . GLU A 1 99 ? 15.815 7.139 -5.024 1.00 93.31 99 GLU A O 1
ATOM 796 N N . GLU A 1 100 ? 16.062 6.767 -7.222 1.00 92.00 100 GLU A N 1
ATOM 797 C CA . GLU A 1 100 ? 14.879 7.545 -7.614 1.00 92.00 100 GLU A CA 1
ATOM 798 C C . GLU A 1 100 ? 13.590 6.897 -7.077 1.00 92.00 100 GLU A C 1
ATOM 800 O O . GLU A 1 100 ? 12.696 7.591 -6.593 1.00 92.00 100 GLU A O 1
ATOM 805 N N . ILE A 1 101 ? 13.489 5.561 -7.099 1.00 92.00 101 ILE A N 1
ATOM 806 C CA . ILE A 1 101 ? 12.336 4.832 -6.540 1.00 92.00 101 ILE A CA 1
ATOM 807 C C . ILE A 1 101 ? 12.250 5.021 -5.023 1.00 92.00 101 ILE A C 1
ATOM 809 O O . ILE A 1 101 ? 11.158 5.176 -4.470 1.00 92.00 101 ILE A O 1
ATOM 813 N N . GLU A 1 102 ? 13.386 4.967 -4.333 1.00 92.75 102 GLU A N 1
ATOM 814 C CA . GLU A 1 102 ? 13.453 5.202 -2.892 1.00 92.75 102 GLU A CA 1
ATOM 815 C C . GLU A 1 102 ? 13.065 6.641 -2.546 1.00 92.75 102 GLU A C 1
ATOM 817 O O . GLU A 1 102 ? 12.283 6.849 -1.614 1.00 92.75 102 GLU A O 1
ATOM 822 N N . GLN A 1 103 ? 13.511 7.611 -3.346 1.00 93.75 103 GLN A N 1
ATOM 823 C CA . GLN A 1 103 ? 13.126 9.008 -3.196 1.00 93.75 103 GLN A CA 1
ATOM 824 C C . GLN A 1 103 ? 11.607 9.190 -3.332 1.00 93.75 103 GLN A C 1
ATOM 826 O O . GLN A 1 103 ? 10.984 9.711 -2.407 1.00 93.75 103 GLN A O 1
ATOM 831 N N . LEU A 1 104 ? 10.986 8.670 -4.397 1.00 92.06 104 LEU A N 1
ATOM 832 C CA . LEU A 1 104 ? 9.528 8.741 -4.597 1.00 92.06 104 LEU A CA 1
ATOM 833 C C . LEU A 1 104 ? 8.744 8.149 -3.414 1.00 92.06 104 LEU A C 1
ATOM 835 O O . LEU A 1 104 ? 7.729 8.700 -2.987 1.00 92.06 104 LEU A O 1
ATOM 839 N N . LYS A 1 105 ? 9.226 7.035 -2.848 1.00 89.19 105 LYS A N 1
ATOM 840 C CA . LYS A 1 105 ? 8.624 6.427 -1.651 1.00 89.19 105 LYS A CA 1
ATOM 841 C C . LYS A 1 105 ? 8.764 7.328 -0.426 1.00 89.19 105 LYS A C 1
ATOM 843 O O . LYS A 1 105 ? 7.810 7.461 0.334 1.00 89.19 105 LYS A O 1
ATOM 848 N N . SER A 1 106 ? 9.940 7.923 -0.225 1.00 88.62 106 SER A N 1
ATOM 849 C CA . SER A 1 106 ? 10.204 8.821 0.905 1.00 88.62 106 SER A CA 1
ATOM 850 C C . SER A 1 106 ? 9.426 10.137 0.828 1.00 88.62 106 SER A C 1
ATOM 852 O O . SER A 1 106 ? 9.016 10.659 1.859 1.00 88.62 106 SER A O 1
ATOM 854 N N . GLU A 1 107 ? 9.156 10.624 -0.384 1.00 89.56 107 GLU A N 1
ATOM 855 C CA . GLU A 1 107 ? 8.321 11.800 -0.651 1.00 89.56 107 GLU A CA 1
ATOM 856 C C . GLU A 1 107 ? 6.820 11.515 -0.454 1.00 89.56 107 GLU A C 1
ATOM 858 O O . GLU A 1 107 ? 6.001 12.430 -0.504 1.00 89.56 107 GLU A O 1
ATOM 863 N N . GLY A 1 108 ? 6.442 10.254 -0.209 1.00 84.69 108 GLY A N 1
ATOM 864 C CA . GLY A 1 108 ? 5.054 9.855 0.018 1.00 84.69 108 GLY A CA 1
ATOM 865 C C . GLY A 1 108 ? 4.205 9.837 -1.255 1.00 84.69 108 GLY A C 1
ATOM 866 O O . GLY A 1 108 ? 2.980 9.952 -1.176 1.00 84.69 108 GLY A O 1
ATOM 867 N N . VAL A 1 109 ? 4.834 9.696 -2.428 1.00 86.31 109 VAL A N 1
ATOM 868 C CA . VAL A 1 109 ? 4.131 9.577 -3.712 1.00 86.31 109 VAL A CA 1
ATOM 869 C C . VAL A 1 109 ? 3.236 8.332 -3.702 1.00 86.31 109 VAL A C 1
ATOM 871 O O . VAL A 1 109 ? 3.614 7.276 -3.188 1.00 86.31 109 VAL A O 1
ATOM 874 N N . SER A 1 110 ? 2.032 8.445 -4.274 1.00 85.69 110 SER A N 1
ATOM 875 C CA . SER A 1 110 ? 1.078 7.333 -4.312 1.00 85.69 110 SER A CA 1
ATOM 876 C C . SER A 1 110 ? 1.617 6.145 -5.112 1.00 85.69 110 SER A C 1
ATOM 878 O O . SER A 1 110 ? 2.319 6.309 -6.115 1.00 85.69 110 SER A O 1
ATOM 880 N N . GLY A 1 111 ? 1.246 4.930 -4.700 1.00 86.19 111 GLY A N 1
ATOM 881 C CA . GLY A 1 111 ? 1.687 3.704 -5.368 1.00 86.19 111 GLY A CA 1
ATOM 882 C C . GLY A 1 111 ? 1.306 3.668 -6.850 1.00 86.19 111 GLY A C 1
ATOM 883 O O . GLY A 1 111 ? 2.117 3.277 -7.681 1.00 86.19 111 GLY A O 1
ATOM 884 N N . GLN A 1 112 ? 0.119 4.165 -7.195 1.00 86.06 112 GLN A N 1
ATOM 885 C CA . GLN A 1 112 ? -0.372 4.273 -8.570 1.00 86.06 112 GLN A CA 1
ATOM 886 C C . GLN A 1 112 ? 0.515 5.206 -9.397 1.00 86.06 112 GLN A C 1
ATOM 888 O O . GLN A 1 112 ? 0.870 4.872 -10.520 1.00 86.06 112 GLN A O 1
ATOM 893 N N . SER A 1 113 ? 0.937 6.345 -8.838 1.00 87.62 113 SER A N 1
ATOM 894 C CA . SER A 1 113 ? 1.846 7.255 -9.539 1.00 87.62 113 SER A CA 1
ATOM 895 C C . SER A 1 113 ? 3.230 6.632 -9.734 1.00 87.62 113 SER A C 1
ATOM 897 O O . SER A 1 113 ? 3.834 6.817 -10.788 1.00 87.62 113 SER A O 1
ATOM 899 N N . ILE A 1 114 ? 3.729 5.872 -8.753 1.00 91.31 114 ILE A N 1
ATOM 900 C CA . ILE A 1 114 ? 4.988 5.125 -8.894 1.00 91.31 114 ILE A CA 1
ATOM 901 C C . ILE A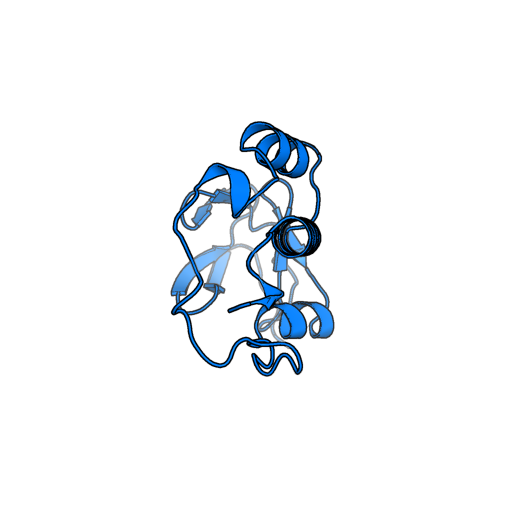 1 114 ? 4.858 4.076 -10.009 1.00 91.31 114 ILE A C 1
ATOM 903 O O . ILE A 1 114 ? 5.751 3.974 -10.845 1.00 91.31 114 ILE A O 1
ATOM 907 N N . ILE A 1 115 ? 3.740 3.344 -10.073 1.00 90.62 115 ILE A N 1
ATOM 908 C CA . ILE A 1 115 ? 3.458 2.381 -11.150 1.00 90.62 115 ILE A CA 1
ATOM 909 C C . ILE A 1 115 ? 3.444 3.085 -12.512 1.00 90.62 115 ILE A C 1
ATOM 911 O O . ILE A 1 115 ? 4.160 2.660 -13.415 1.00 90.62 115 ILE A O 1
ATOM 915 N N . SER A 1 116 ? 2.726 4.202 -12.655 1.00 89.12 116 SER A N 1
ATOM 916 C CA . SER A 1 116 ? 2.698 4.973 -13.906 1.00 89.12 116 SER A CA 1
ATOM 917 C C . SER A 1 116 ? 4.087 5.460 -14.334 1.00 89.12 116 SER A C 1
ATOM 919 O O . SER A 1 116 ? 4.421 5.445 -15.522 1.00 89.12 116 SER A O 1
ATOM 921 N N . GLN A 1 117 ? 4.935 5.865 -13.384 1.00 91.81 117 GLN A N 1
ATOM 922 C CA . GLN A 1 117 ? 6.321 6.233 -13.678 1.00 91.81 117 GLN A CA 1
ATOM 923 C C . GLN A 1 117 ? 7.170 5.026 -14.096 1.00 91.81 117 GLN A C 1
ATOM 925 O O . GLN A 1 117 ? 7.957 5.139 -15.030 1.00 91.81 117 GLN A O 1
ATOM 930 N N . LEU A 1 118 ? 6.990 3.865 -13.462 1.00 92.81 118 LEU A N 1
ATOM 931 C CA . LEU A 1 118 ? 7.692 2.633 -13.837 1.00 92.81 118 LEU A CA 1
ATOM 932 C C . LEU A 1 118 ? 7.313 2.158 -15.241 1.00 92.81 118 LEU A C 1
ATOM 934 O O . LEU A 1 118 ? 8.189 1.706 -15.976 1.00 92.81 118 LEU A O 1
ATOM 938 N N . VAL A 1 119 ? 6.031 2.269 -15.600 1.00 89.94 119 VAL A N 1
ATOM 939 C CA . VAL A 1 119 ? 5.515 1.941 -16.934 1.00 89.94 119 VAL A CA 1
ATOM 940 C C . VAL A 1 119 ? 6.091 2.901 -17.970 1.00 89.94 119 VAL A C 1
ATOM 942 O O . VAL A 1 119 ? 6.719 2.462 -18.928 1.00 89.94 119 VAL A O 1
ATOM 945 N N . SER A 1 120 ? 5.968 4.212 -17.743 1.00 88.94 120 SER A N 1
ATOM 946 C CA . SER A 1 120 ? 6.455 5.225 -18.693 1.00 88.94 120 SER A CA 1
ATOM 947 C C . SER A 1 120 ? 7.977 5.233 -18.875 1.00 88.94 120 SER A C 1
ATOM 949 O O . SER A 1 120 ? 8.456 5.578 -19.953 1.00 88.94 120 SER A O 1
ATOM 951 N N . LYS A 1 121 ? 8.751 4.840 -17.855 1.00 90.50 121 LYS A N 1
ATOM 952 C CA . LYS A 1 121 ? 10.219 4.725 -17.926 1.00 90.50 121 LYS A CA 1
ATOM 953 C C . LYS A 1 121 ? 10.718 3.329 -18.328 1.00 90.50 121 LYS A C 1
ATOM 955 O O . LYS A 1 121 ? 11.926 3.087 -18.304 1.00 90.50 121 LYS A O 1
ATOM 960 N N . SER A 1 122 ? 9.833 2.419 -18.738 1.00 90.12 122 SER A N 1
ATOM 961 C CA . SER A 1 122 ? 10.231 1.111 -19.258 1.00 90.12 122 SER A CA 1
ATOM 962 C C . SER A 1 122 ? 10.301 1.109 -20.785 1.00 90.12 122 SER A C 1
ATOM 964 O O . SER A 1 122 ? 9.295 1.264 -21.469 1.00 90.12 122 SER A O 1
ATOM 966 N N . ALA A 1 123 ? 11.488 0.852 -21.340 1.00 86.31 123 ALA A N 1
ATOM 967 C CA . ALA A 1 123 ? 11.710 0.843 -22.791 1.00 86.31 123 ALA A CA 1
ATOM 968 C C . ALA A 1 123 ? 11.068 -0.355 -23.522 1.00 86.31 123 ALA A C 1
ATOM 970 O O . ALA A 1 123 ? 11.013 -0.387 -24.756 1.00 86.31 123 ALA A O 1
ATOM 971 N N . THR A 1 124 ? 10.627 -1.368 -22.773 1.00 85.88 124 THR A N 1
ATOM 972 C CA . THR A 1 124 ? 10.075 -2.615 -23.314 1.00 85.88 124 THR A CA 1
ATOM 973 C C . THR A 1 124 ? 8.600 -2.809 -23.010 1.00 85.88 124 THR A C 1
ATOM 975 O O . THR A 1 124 ? 8.032 -3.747 -23.552 1.00 85.88 124 THR A O 1
ATOM 978 N N . PHE A 1 125 ? 7.967 -1.961 -22.191 1.00 87.44 125 PHE A N 1
ATOM 979 C CA . PHE A 1 125 ? 6.585 -2.181 -21.751 1.00 87.44 125 PHE A CA 1
ATOM 980 C C . PHE A 1 125 ? 5.600 -2.291 -22.919 1.00 87.44 125 PHE A C 1
ATOM 982 O O . PHE A 1 125 ? 4.856 -3.261 -22.977 1.00 87.44 125 PHE A O 1
ATOM 989 N N . ASP A 1 126 ? 5.685 -1.388 -23.896 1.00 83.56 126 ASP A N 1
ATOM 990 C CA . ASP A 1 126 ? 4.811 -1.409 -25.078 1.00 83.56 126 ASP A CA 1
ATOM 991 C C . ASP A 1 126 ? 5.130 -2.550 -26.058 1.00 83.56 126 ASP A C 1
ATOM 993 O O . ASP A 1 126 ? 4.355 -2.822 -26.961 1.00 83.56 126 ASP A O 1
ATOM 997 N N . LYS A 1 127 ? 6.287 -3.213 -25.925 1.00 80.31 127 LYS A N 1
ATOM 998 C CA . LYS A 1 127 ? 6.711 -4.310 -26.815 1.00 80.31 127 LYS A CA 1
ATOM 999 C C . LYS A 1 127 ? 6.380 -5.697 -26.253 1.00 80.31 127 LYS A C 1
ATOM 1001 O O . LYS A 1 127 ? 6.733 -6.685 -26.895 1.00 80.31 127 LYS A O 1
ATOM 1006 N N . LYS A 1 128 ? 5.814 -5.755 -25.044 1.00 76.94 128 LYS A N 1
ATOM 1007 C CA . LYS A 1 128 ? 5.413 -6.987 -24.352 1.00 76.94 128 LYS A CA 1
ATOM 1008 C C . LYS A 1 128 ? 4.055 -7.485 -24.806 1.00 76.94 128 LYS A C 1
ATOM 1010 O O . LYS A 1 128 ? 3.276 -6.653 -25.317 1.00 76.94 128 LYS A O 1
#

pLDDT: mean 86.47, std 8.8, range [56.62, 94.62]

InterPro domains:
  IPR017423 tRNA (adenine(58)-N(1))-methyltransferase non-catalytic subunit TRM6 [PF04189] (5-128)
  IPR017423 tRNA (adenine(58)-N(1))-methyltransferase non-catalytic subunit TRM6 [PTHR12945] (4-128)

Sequence (128 aa):
MATFKDGDHAVLTCNDRTKIVQIRKERPIFIDKNKIYLDHIINESDGSYFELKERHLCKIDTSQAKNLVQPEDTSSDNAGQDNRNLCDEGTVNQVLQQEEIEQLKSEGVSGQSIISQLVSKSATFDKK

Foldseek 3Di:
DDADAQQDWDWDDDQPDIDIDGQHAPDWDDDPNATAHRNQSGRPDPPWAFDQDPRYTHTDDPVVVCVVRDDDPPPDVLEAPDCPPPDPPPCQQAVDDPVNLVVCVVVVPDPVVSVVNRCVRGPCNSHD

Nearest PDB structures (foldseek):
  5ccb-assembly1_B  TM=8.952E-01  e=7.636E-09  Homo sapiens
  5cd1-assembly1_E  TM=8.943E-01  e=5.093E-08  Homo sapiens
  5cd1-assembly1_B  TM=4.695E-01  e=2.302E-02  Homo sapiens
  2yvl-assembly1_D  TM=5.512E-01  e=9.713E-02  Aquifex aeolicus VF5
  5cd1-assembly1_D  TM=5.973E-01  e=5.614E+00  Homo sapiens

Solvent-accessible surface area (backbone atoms only — not comparable to full-atom values): 7910 Å² total; per-residue (Å²): 132,72,54,41,49,80,70,39,76,47,78,49,72,58,87,98,42,76,46,82,45,71,35,35,69,96,44,70,47,75,58,89,94,42,65,32,35,46,54,64,48,51,69,37,51,78,93,68,44,66,45,83,51,99,41,34,45,42,79,48,56,66,70,63,49,48,67,71,71,48,82,73,80,82,79,55,95,64,48,38,95,61,65,90,85,67,72,96,45,73,69,65,44,38,63,72,49,71,67,58,55,52,48,42,56,74,73,64,56,53,69,67,59,52,49,54,49,54,52,74,37,23,76,46,59,62,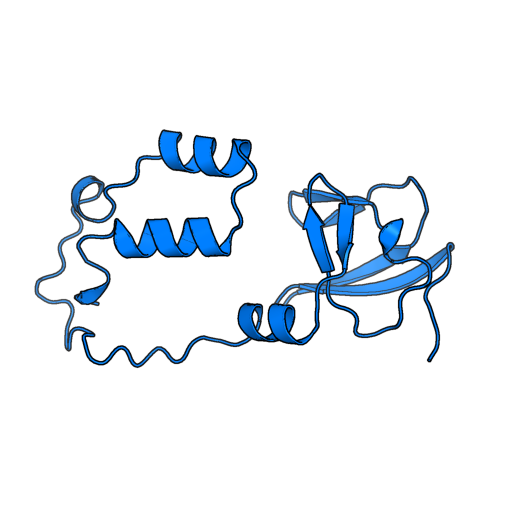50,71